Protein AF-A0A075FQB6-F1 (afdb_monomer)

Solvent-accessible surface area (backbone atoms only — not comparable to full-atom values): 4654 Å² total; per-residue (Å²): 114,71,48,81,44,80,46,78,37,77,52,56,73,62,51,52,53,52,50,52,51,53,50,52,51,48,28,58,73,44,75,44,73,91,30,61,48,76,52,74,77,46,77,55,96,79,31,32,35,30,43,32,40,42,32,47,71,36,58,52,32,48,53,60,75,42,40,65,62,56,50,52,52,51,52,57,54,58,62,71,77,110

Organism: NCBI:txid1455910

pLDDT: mean 90.23, std 12.39, range [46.94, 98.12]

Nearest PDB structures (foldseek):
  1j5k-assembly1_A  TM=4.874E-01  e=1.601E-01  Homo sapiens
  1zzj-assembly1_B  TM=3.999E-01  e=2.536E-01  Homo sapiens
  6fxd-assembly1_B-2  TM=3.949E-01  e=1.226E+00  Pseudomonas fluorescens
  6fxd-assembly1_A-2  TM=3.863E-01  e=1.309E+00  Pseudomonas fluorescens
  1wvn-assembly1_A  TM=3.381E-01  e=6.789E-01  Homo sapiens

Sequence (82 aa):
MTYYIQIGTTNYDDDRLLLRKVLGNLESKCQTTDGYLLGEPMSKFGWTFFDMVLKPNLHLAIEEEFVDMIKNQREVSLLKIY

Radius of gyration: 16.52 Å; Cα contacts (8 Å, |Δi|>4): 92; chains: 1; bounding box: 29×28×50 Å

Secondary structure (DSSP, 8-state):
--EEEEEEES-HHHHHHHHHHHHHHHHHHTT-SS-EEEPPPEEETTEEEEEEEE-HHHHHHHHHHTHHHHHHHHHHHHHT--

Structure (mmCIF, N/CA/C/O backbone):
data_AF-A0A075FQB6-F1
#
_entry.id   AF-A0A075FQB6-F1
#
loop_
_atom_site.group_PDB
_atom_site.id
_atom_site.type_symbol
_atom_site.label_atom_id
_atom_site.label_alt_id
_atom_site.label_comp_id
_atom_site.label_asym_id
_atom_site.label_entity_id
_atom_site.label_seq_id
_atom_site.pdbx_PDB_ins_code
_atom_site.Cartn_x
_atom_site.Cartn_y
_atom_site.Cartn_z
_atom_site.occupancy
_atom_site.B_iso_or_equiv
_atom_site.auth_seq_id
_atom_site.auth_comp_id
_atom_site.auth_asym_id
_atom_site.auth_atom_id
_atom_site.pdbx_PDB_model_num
ATOM 1 N N . MET A 1 1 ? -14.121 8.740 2.398 1.00 85.25 1 MET A N 1
ATOM 2 C CA . MET A 1 1 ? -13.416 9.399 1.271 1.00 85.25 1 MET A CA 1
ATOM 3 C C . MET A 1 1 ? -12.640 8.330 0.503 1.00 85.25 1 MET A C 1
ATOM 5 O O . MET A 1 1 ? -12.346 7.306 1.096 1.00 85.25 1 MET A O 1
ATOM 9 N N . THR A 1 2 ? -12.345 8.498 -0.785 1.00 93.56 2 THR A N 1
ATOM 10 C CA . THR A 1 2 ? -11.435 7.587 -1.514 1.00 93.56 2 THR A CA 1
ATOM 11 C C . THR A 1 2 ? -10.106 8.300 -1.704 1.00 93.56 2 THR A C 1
ATOM 13 O O . THR A 1 2 ? -10.113 9.467 -2.096 1.00 93.56 2 THR A O 1
ATOM 16 N N . TYR A 1 3 ? -8.984 7.628 -1.447 1.00 95.31 3 TYR A N 1
ATOM 17 C CA . TYR A 1 3 ? -7.659 8.222 -1.641 1.00 95.31 3 TYR A CA 1
ATOM 18 C C . TYR A 1 3 ? -7.008 7.691 -2.911 1.00 95.31 3 TYR A C 1
ATOM 20 O O . TYR A 1 3 ? -7.029 6.489 -3.169 1.00 95.31 3 TYR A O 1
ATOM 28 N N . TYR A 1 4 ? -6.409 8.601 -3.674 1.00 96.44 4 TYR A N 1
ATOM 29 C CA . TYR A 1 4 ? -5.607 8.298 -4.853 1.00 96.44 4 TYR A CA 1
ATOM 30 C C . TYR A 1 4 ? -4.152 8.606 -4.522 1.00 96.44 4 TYR A C 1
ATOM 32 O O . TYR A 1 4 ? -3.821 9.735 -4.159 1.00 96.44 4 TYR A O 1
ATOM 40 N N . ILE A 1 5 ? -3.302 7.589 -4.599 1.00 96.44 5 ILE A N 1
ATOM 41 C CA . ILE A 1 5 ? -1.898 7.654 -4.203 1.00 96.44 5 ILE A CA 1
ATOM 42 C C . ILE A 1 5 ? -1.072 7.179 -5.388 1.00 96.44 5 ILE A C 1
ATOM 44 O O . ILE A 1 5 ? -1.254 6.057 -5.844 1.00 96.44 5 ILE A O 1
ATOM 48 N N . GLN A 1 6 ? -0.148 8.000 -5.872 1.00 97.12 6 GLN A N 1
ATOM 49 C CA . GLN A 1 6 ? 0.819 7.557 -6.871 1.00 97.12 6 GLN A CA 1
ATOM 50 C C . GLN A 1 6 ? 2.080 7.050 -6.177 1.00 97.12 6 GLN A C 1
ATOM 52 O O . GLN A 1 6 ? 2.630 7.721 -5.303 1.00 97.12 6 GLN A O 1
ATOM 57 N N . ILE A 1 7 ? 2.544 5.872 -6.581 1.00 96.75 7 ILE A N 1
ATOM 58 C CA . ILE A 1 7 ? 3.741 5.230 -6.043 1.00 96.75 7 ILE A CA 1
ATOM 59 C C . ILE A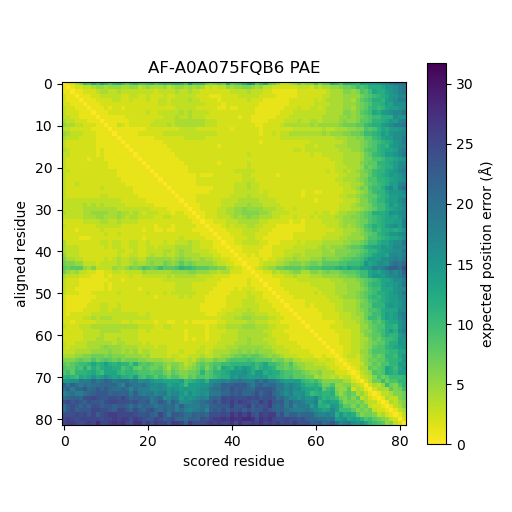 1 7 ? 4.808 5.223 -7.128 1.00 96.75 7 ILE A C 1
ATOM 61 O O . ILE A 1 7 ? 4.535 4.826 -8.257 1.00 96.75 7 ILE A O 1
ATOM 65 N N . GLY A 1 8 ? 6.018 5.657 -6.777 1.00 97.06 8 GLY A N 1
ATOM 66 C CA . GLY A 1 8 ? 7.207 5.566 -7.621 1.00 97.06 8 GLY A CA 1
ATOM 67 C C . GLY A 1 8 ? 8.224 4.601 -7.018 1.00 97.06 8 GLY A C 1
ATOM 68 O O . GLY A 1 8 ? 8.529 4.695 -5.831 1.00 97.06 8 GLY A O 1
ATOM 69 N N . THR A 1 9 ? 8.759 3.693 -7.829 1.00 97.50 9 THR A N 1
ATOM 70 C CA . THR A 1 9 ? 9.781 2.714 -7.423 1.00 97.50 9 THR A CA 1
ATOM 71 C C . THR A 1 9 ? 10.808 2.484 -8.532 1.00 97.50 9 THR A C 1
ATOM 73 O O . THR A 1 9 ? 10.497 2.616 -9.714 1.00 97.50 9 THR A O 1
ATOM 76 N N . THR A 1 10 ? 12.036 2.125 -8.165 1.00 97.50 10 THR A N 1
ATOM 77 C CA . THR A 1 10 ? 13.063 1.624 -9.092 1.00 97.50 10 THR A CA 1
ATOM 78 C C . THR A 1 10 ? 13.088 0.092 -9.191 1.00 97.50 10 THR A C 1
ATOM 80 O O . THR A 1 10 ? 13.756 -0.434 -10.077 1.00 97.50 10 THR A O 1
ATOM 83 N N . ASN A 1 11 ? 12.352 -0.628 -8.335 1.00 96.44 11 ASN A N 1
ATOM 84 C CA . ASN A 1 11 ? 12.264 -2.090 -8.301 1.00 96.44 11 ASN A CA 1
ATOM 85 C C . ASN A 1 11 ? 10.797 -2.559 -8.256 1.00 96.44 11 ASN A C 1
ATOM 87 O O . ASN A 1 11 ? 10.280 -2.997 -7.229 1.00 96.44 11 ASN A O 1
ATOM 91 N N . TYR A 1 12 ? 10.108 -2.418 -9.390 1.00 95.94 12 TYR A N 1
ATOM 92 C CA . TYR A 1 12 ? 8.660 -2.615 -9.47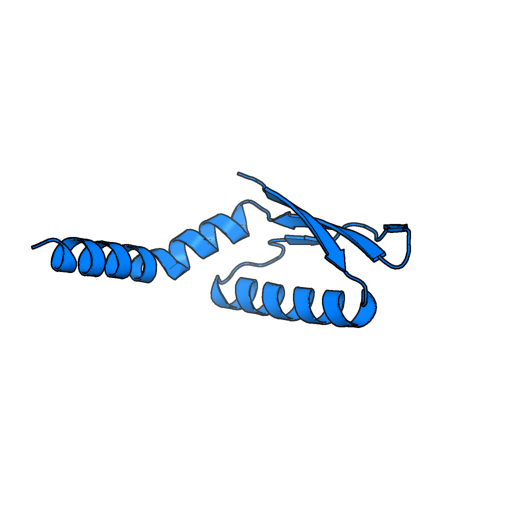2 1.00 95.94 12 TYR A CA 1
ATOM 93 C C . TYR A 1 12 ? 8.191 -4.017 -9.069 1.00 95.94 12 TYR A C 1
ATOM 95 O O . TYR A 1 12 ? 7.200 -4.132 -8.349 1.00 95.94 12 TYR A O 1
ATOM 103 N N . ASP A 1 13 ? 8.878 -5.066 -9.519 1.00 94.62 13 ASP A N 1
ATOM 104 C CA . ASP A 1 13 ? 8.422 -6.443 -9.316 1.00 94.62 13 ASP A CA 1
ATOM 105 C C . ASP A 1 13 ? 8.436 -6.834 -7.830 1.00 94.62 13 ASP A C 1
ATOM 107 O O . ASP A 1 13 ? 7.434 -7.342 -7.311 1.00 94.62 13 ASP A O 1
ATOM 111 N N . ASP A 1 14 ? 9.525 -6.516 -7.123 1.00 96.88 14 ASP A N 1
ATOM 112 C CA . ASP A 1 14 ? 9.663 -6.805 -5.693 1.00 96.88 14 ASP A CA 1
ATOM 113 C C . ASP A 1 14 ? 8.754 -5.906 -4.844 1.00 96.88 14 ASP A C 1
ATOM 115 O O . ASP A 1 14 ? 8.023 -6.389 -3.969 1.00 96.88 14 ASP A O 1
ATOM 119 N N . ASP A 1 15 ? 8.742 -4.599 -5.123 1.00 96.62 15 ASP A N 1
ATOM 120 C CA . ASP A 1 15 ? 7.989 -3.636 -4.319 1.00 96.62 15 ASP A CA 1
ATOM 121 C C . ASP A 1 15 ? 6.482 -3.829 -4.475 1.00 96.62 15 ASP A C 1
ATOM 123 O O . ASP A 1 15 ? 5.740 -3.733 -3.496 1.00 96.62 15 ASP A O 1
ATOM 127 N N . ARG A 1 16 ? 6.000 -4.173 -5.677 1.00 95.88 16 ARG A N 1
ATOM 128 C CA . ARG A 1 16 ? 4.585 -4.498 -5.889 1.00 95.88 16 ARG A CA 1
ATOM 129 C C . ARG A 1 16 ? 4.175 -5.729 -5.089 1.00 95.88 16 ARG A C 1
ATOM 131 O O . ARG A 1 16 ? 3.076 -5.747 -4.526 1.00 95.88 16 ARG A O 1
ATOM 138 N N . LEU A 1 17 ? 5.018 -6.761 -5.038 1.00 97.00 17 LEU A N 1
ATOM 139 C CA . LEU A 1 17 ? 4.739 -7.964 -4.256 1.00 97.00 17 LEU A CA 1
ATOM 140 C C . LEU A 1 17 ? 4.683 -7.643 -2.758 1.00 97.00 17 LEU A C 1
ATOM 142 O O . LEU A 1 17 ? 3.738 -8.050 -2.074 1.00 97.00 17 LEU A O 1
ATOM 146 N N . LEU A 1 18 ? 5.659 -6.878 -2.260 1.00 97.12 18 LEU A N 1
ATOM 147 C CA . LEU A 1 18 ? 5.700 -6.432 -0.870 1.00 97.12 18 LEU A CA 1
ATOM 148 C C . LEU A 1 18 ? 4.463 -5.600 -0.516 1.00 97.12 18 LEU A C 1
ATOM 150 O O . LEU A 1 18 ? 3.820 -5.849 0.504 1.00 97.12 18 LEU A O 1
ATOM 154 N N . LEU A 1 19 ? 4.090 -4.662 -1.384 1.00 96.44 19 LEU A N 1
ATOM 155 C CA . LEU A 1 19 ? 2.938 -3.791 -1.203 1.00 96.44 19 LEU A CA 1
ATOM 156 C C . LEU A 1 19 ? 1.634 -4.586 -1.107 1.00 96.44 19 LEU A C 1
ATOM 158 O O . LEU A 1 19 ? 0.864 -4.394 -0.168 1.00 96.44 19 LEU A O 1
ATOM 162 N N . ARG A 1 20 ? 1.412 -5.539 -2.022 1.00 96.69 20 ARG A N 1
ATOM 163 C CA . ARG A 1 20 ? 0.238 -6.428 -1.979 1.00 96.69 20 ARG A CA 1
ATOM 164 C C . ARG A 1 20 ? 0.194 -7.258 -0.703 1.00 96.69 20 ARG A C 1
ATOM 166 O O . ARG A 1 20 ? -0.877 -7.430 -0.129 1.00 96.69 20 ARG A O 1
ATOM 173 N N . LYS A 1 21 ? 1.345 -7.762 -0.251 1.00 97.69 21 LYS A N 1
ATOM 174 C CA . LYS A 1 21 ? 1.449 -8.531 0.994 1.00 97.69 21 LYS A CA 1
ATOM 175 C C . LYS A 1 21 ? 1.077 -7.678 2.207 1.00 97.69 21 LYS A C 1
ATOM 177 O O . LYS A 1 21 ? 0.291 -8.116 3.039 1.00 97.69 21 LYS A O 1
ATOM 182 N N . VAL A 1 22 ? 1.621 -6.465 2.307 1.00 96.44 22 VAL A N 1
ATOM 183 C CA . VAL A 1 22 ? 1.339 -5.555 3.426 1.00 96.44 22 VAL A CA 1
ATOM 184 C C . VAL A 1 22 ? -0.127 -5.127 3.428 1.00 96.44 22 VAL A C 1
ATOM 186 O O . VAL A 1 22 ? -0.763 -5.181 4.477 1.00 96.44 22 VAL A O 1
ATOM 189 N N . LEU A 1 23 ? -0.689 -4.773 2.270 1.00 96.25 23 LEU A N 1
ATOM 190 C CA . LEU A 1 23 ? -2.097 -4.388 2.170 1.00 96.25 23 LEU A CA 1
ATOM 191 C C . LEU A 1 23 ? -3.038 -5.562 2.440 1.00 96.25 23 LEU A C 1
ATOM 193 O O . LEU A 1 23 ? -4.014 -5.379 3.152 1.00 96.25 23 LEU A O 1
ATOM 197 N N . GLY A 1 24 ? -2.718 -6.771 1.971 1.00 97.06 24 GLY A N 1
ATOM 198 C CA . GLY A 1 24 ? -3.495 -7.972 2.295 1.00 97.06 24 GLY A CA 1
ATOM 199 C C . GLY A 1 24 ? -3.462 -8.317 3.789 1.00 97.06 24 GLY A C 1
ATOM 200 O O . GLY A 1 24 ? -4.475 -8.716 4.367 1.00 97.06 24 GLY A O 1
ATOM 201 N N . ASN A 1 25 ? -2.321 -8.107 4.453 1.00 96.50 25 ASN A N 1
ATOM 202 C CA . ASN A 1 25 ? -2.230 -8.237 5.909 1.00 96.50 25 ASN A CA 1
ATOM 203 C C . ASN A 1 25 ? -3.074 -7.175 6.626 1.00 96.50 25 ASN A C 1
ATOM 205 O O . ASN A 1 25 ? -3.704 -7.476 7.638 1.00 96.50 25 ASN A O 1
ATOM 209 N N . LEU A 1 26 ? -3.085 -5.943 6.110 1.00 95.38 26 LEU A N 1
ATOM 210 C CA . LEU A 1 26 ? -3.870 -4.844 6.666 1.00 95.38 26 LEU A CA 1
ATOM 211 C C . LEU A 1 26 ? -5.372 -5.092 6.505 1.00 95.38 26 LEU A C 1
ATOM 213 O O . LEU A 1 26 ? -6.108 -4.976 7.475 1.00 95.38 26 LEU A O 1
ATOM 217 N N . GLU A 1 27 ? -5.803 -5.523 5.321 1.00 96.44 27 GLU A N 1
ATOM 218 C CA . GLU A 1 27 ? -7.166 -5.984 5.050 1.00 96.44 27 GLU A CA 1
ATOM 219 C C . GLU A 1 27 ? -7.587 -7.093 6.015 1.00 96.44 27 GLU A C 1
ATOM 221 O O . GLU A 1 27 ? -8.632 -6.988 6.651 1.00 96.44 27 GLU A O 1
ATOM 226 N N . SER A 1 28 ? -6.736 -8.108 6.199 1.00 96.38 28 SER A N 1
ATOM 227 C CA . SER A 1 28 ? -7.004 -9.216 7.125 1.00 96.38 28 SER A CA 1
ATOM 228 C C . SER A 1 28 ? -7.153 -8.735 8.569 1.00 96.38 28 SER A C 1
ATOM 230 O O . SER A 1 28 ? -8.053 -9.180 9.279 1.00 96.38 28 SER A O 1
ATOM 232 N N . LYS A 1 29 ? -6.287 -7.811 9.005 1.00 95.75 29 LYS A N 1
ATOM 233 C CA . LYS A 1 29 ? -6.343 -7.234 10.351 1.00 95.75 29 LYS A CA 1
ATOM 234 C C . LYS A 1 29 ? -7.613 -6.407 10.559 1.00 95.75 29 LYS A C 1
ATOM 236 O O . LYS A 1 29 ? -8.276 -6.567 11.573 1.00 95.75 29 LYS A O 1
ATOM 241 N N . CYS A 1 30 ? -7.977 -5.596 9.573 1.00 95.56 30 CYS A N 1
ATOM 242 C CA . CYS A 1 30 ? -9.183 -4.772 9.572 1.00 95.56 30 CYS A CA 1
ATOM 243 C C . CYS A 1 30 ? -10.451 -5.547 9.162 1.00 95.56 30 CYS A C 1
ATOM 245 O O . CYS A 1 30 ? -11.475 -4.925 8.890 1.00 95.56 30 CYS A O 1
ATOM 247 N N . GLN A 1 31 ? -10.389 -6.881 9.042 1.00 95.62 31 GLN A N 1
ATOM 248 C CA . GLN A 1 31 ? -11.506 -7.747 8.632 1.00 95.62 31 GLN A CA 1
ATOM 249 C C . GLN A 1 31 ? -12.229 -7.265 7.359 1.00 95.62 31 GLN A C 1
ATOM 251 O O . GLN A 1 31 ? -13.439 -7.414 7.200 1.00 95.62 31 GLN A O 1
ATOM 256 N N . THR A 1 32 ? -11.472 -6.668 6.442 1.00 95.50 32 THR A N 1
ATOM 257 C CA . THR A 1 32 ? -11.967 -6.086 5.195 1.00 95.50 32 THR A CA 1
ATOM 258 C C . THR A 1 32 ? -11.421 -6.883 4.012 1.00 95.50 32 THR A C 1
ATOM 260 O O . THR A 1 32 ? -10.405 -7.562 4.117 1.00 95.50 32 THR A O 1
ATOM 263 N N . THR A 1 33 ? -12.088 -6.812 2.865 1.00 94.75 33 THR A N 1
ATOM 264 C CA . THR A 1 33 ? -11.585 -7.358 1.596 1.00 94.75 33 THR A CA 1
ATOM 265 C C . THR A 1 33 ? -11.812 -6.348 0.480 1.00 94.75 33 THR A C 1
ATOM 267 O O . THR A 1 33 ? -12.679 -5.478 0.604 1.00 94.75 33 THR A O 1
ATOM 270 N N . ASP A 1 34 ? -11.033 -6.456 -0.599 1.00 95.38 34 ASP A N 1
ATOM 271 C CA . ASP A 1 34 ? -11.166 -5.603 -1.788 1.00 95.38 34 ASP A CA 1
ATOM 272 C C . ASP A 1 34 ? -11.133 -4.096 -1.444 1.00 95.38 34 ASP A C 1
ATOM 274 O O . ASP A 1 34 ? -11.908 -3.275 -1.933 1.00 95.38 34 ASP A O 1
ATOM 278 N N . GLY A 1 35 ? -10.242 -3.740 -0.528 1.00 96.38 35 GLY A N 1
ATOM 279 C CA . GLY A 1 35 ? -10.045 -2.433 0.077 1.00 96.38 35 GLY A CA 1
ATOM 280 C C . GLY A 1 35 ? -9.087 -1.513 -0.674 1.00 96.38 35 GLY A C 1
ATOM 281 O O . GLY A 1 35 ? -9.019 -0.317 -0.382 1.00 96.38 35 GLY A O 1
ATOM 282 N N . TYR A 1 36 ? -8.361 -2.034 -1.661 1.00 96.94 36 TYR A N 1
ATOM 283 C CA . TYR A 1 36 ? -7.473 -1.246 -2.506 1.00 96.94 36 TYR A CA 1
ATOM 284 C C . TYR A 1 36 ? -7.456 -1.753 -3.949 1.00 96.94 36 TYR A C 1
ATOM 286 O O . TYR A 1 36 ? -7.827 -2.889 -4.232 1.00 96.94 36 TYR A O 1
ATOM 294 N N . LEU A 1 37 ? -7.009 -0.902 -4.870 1.00 96.94 37 LEU A N 1
ATOM 295 C CA . LEU A 1 37 ? -6.722 -1.265 -6.258 1.00 96.94 37 LEU A CA 1
ATOM 296 C C . LEU A 1 37 ? -5.342 -0.746 -6.638 1.00 96.94 37 LEU A C 1
ATOM 298 O O . LEU A 1 37 ? -4.962 0.344 -6.217 1.00 96.94 37 LEU A O 1
ATOM 302 N N . LEU A 1 38 ? -4.618 -1.514 -7.449 1.00 96.75 38 LEU A N 1
ATOM 303 C CA . LEU A 1 38 ? -3.366 -1.089 -8.070 1.00 96.75 38 LEU A CA 1
ATOM 304 C C . LEU A 1 38 ? -3.607 -0.879 -9.562 1.00 96.75 38 LEU A C 1
ATOM 306 O O . LEU A 1 38 ? -4.153 -1.760 -10.225 1.00 96.75 38 LEU A O 1
ATOM 310 N N . GLY A 1 39 ? -3.208 0.283 -10.061 1.00 95.94 39 GLY A N 1
ATOM 311 C CA . GLY A 1 39 ? -3.246 0.632 -11.471 1.00 95.94 39 GLY A CA 1
ATOM 312 C C . GLY A 1 39 ? -2.094 0.017 -12.262 1.00 95.94 39 GLY A C 1
ATOM 313 O O . GLY A 1 39 ? -1.168 -0.589 -11.712 1.00 95.94 39 GLY A O 1
ATOM 314 N N . GLU A 1 40 ? -2.166 0.203 -13.575 1.00 96.06 40 GLU A N 1
ATOM 315 C CA . GLU A 1 40 ? -1.126 -0.232 -14.502 1.00 96.06 40 GLU A CA 1
ATOM 316 C C . GLU A 1 40 ? 0.172 0.571 -14.303 1.00 96.06 40 GLU A C 1
ATOM 318 O O . GLU A 1 40 ? 0.119 1.781 -14.052 1.00 96.06 40 GLU A O 1
ATOM 323 N N . PRO A 1 41 ? 1.345 -0.074 -14.415 1.00 96.81 41 PRO A N 1
ATOM 324 C CA . PRO A 1 41 ? 2.622 0.605 -14.291 1.00 96.81 41 PRO A CA 1
ATOM 325 C C . PRO A 1 41 ? 2.979 1.427 -15.531 1.00 96.81 41 PRO A C 1
ATOM 327 O O . PRO A 1 41 ? 2.728 1.040 -16.670 1.00 96.81 41 PRO A O 1
ATOM 330 N N . MET A 1 42 ? 3.680 2.531 -15.297 1.00 97.25 42 MET A N 1
ATOM 331 C CA . MET A 1 42 ? 4.318 3.363 -16.307 1.00 97.25 42 MET A CA 1
ATOM 332 C C . MET A 1 42 ? 5.794 3.549 -15.962 1.00 97.25 42 MET A C 1
ATOM 334 O O . MET A 1 42 ? 6.134 4.201 -14.974 1.00 97.25 42 MET A O 1
ATOM 338 N N . SER A 1 43 ? 6.685 3.023 -16.800 1.00 96.50 43 SER A N 1
ATOM 339 C CA . SER A 1 43 ? 8.128 3.193 -16.613 1.00 96.50 43 SER A CA 1
ATOM 340 C C . SER A 1 43 ? 8.647 4.456 -17.303 1.00 96.50 43 SER A C 1
ATOM 342 O O . SER A 1 43 ? 8.369 4.707 -18.476 1.00 96.50 43 SER A O 1
ATOM 344 N N . LYS A 1 44 ? 9.426 5.264 -16.577 1.00 95.88 44 LYS A N 1
ATOM 345 C CA . LYS A 1 44 ? 10.011 6.521 -17.049 1.00 95.88 44 LYS A CA 1
ATOM 346 C C . LYS A 1 44 ? 11.330 6.813 -16.328 1.00 95.88 44 LYS A C 1
ATOM 348 O O . LYS A 1 44 ? 11.378 6.837 -15.106 1.00 95.88 44 LYS A O 1
ATOM 353 N N . PHE A 1 45 ? 12.398 7.067 -17.090 1.00 93.62 45 PHE A N 1
ATOM 354 C CA . PHE A 1 45 ? 13.727 7.444 -16.572 1.00 93.62 45 PHE A CA 1
ATOM 355 C C . PHE A 1 45 ? 14.286 6.515 -15.471 1.00 93.62 45 PHE A C 1
ATOM 357 O O . PHE A 1 45 ? 14.824 6.986 -14.475 1.00 93.62 45 PHE A O 1
ATOM 364 N N . GLY A 1 46 ? 14.150 5.193 -15.634 1.00 94.69 46 GLY A N 1
ATOM 365 C CA . GLY A 1 46 ? 14.626 4.208 -14.647 1.00 94.69 46 GLY A CA 1
ATOM 366 C C . GLY A 1 46 ? 13.726 4.041 -13.416 1.00 94.69 46 GLY A C 1
ATOM 367 O O . GLY A 1 46 ? 14.036 3.240 -12.542 1.00 94.69 46 GLY A O 1
ATOM 368 N N . TRP A 1 47 ? 12.605 4.759 -13.365 1.00 97.94 47 TRP A N 1
ATOM 369 C CA . TRP A 1 47 ? 11.550 4.597 -12.371 1.00 97.94 47 TRP A CA 1
ATOM 370 C C . TRP A 1 47 ? 10.326 3.944 -12.997 1.00 97.94 47 TRP A C 1
ATOM 372 O O . TRP A 1 47 ? 10.104 4.039 -14.202 1.00 97.94 47 TRP A O 1
ATOM 382 N N . THR A 1 48 ? 9.503 3.327 -12.167 1.00 98.12 48 THR A N 1
ATOM 383 C CA . THR A 1 48 ? 8.162 2.864 -12.501 1.00 98.12 48 THR A CA 1
ATOM 384 C C . THR A 1 48 ? 7.172 3.528 -11.563 1.00 98.12 48 THR A C 1
ATOM 386 O O . THR A 1 48 ? 7.357 3.517 -10.348 1.00 98.12 48 THR A O 1
ATOM 389 N N . PHE A 1 49 ? 6.133 4.112 -12.146 1.00 97.94 49 PHE A N 1
ATOM 390 C CA . PHE A 1 49 ? 5.049 4.781 -11.444 1.00 97.94 49 PHE A CA 1
ATOM 391 C C . PHE A 1 49 ? 3.763 3.992 -11.625 1.00 97.94 49 PHE A C 1
ATOM 393 O O . PHE A 1 49 ? 3.493 3.512 -12.721 1.00 97.94 49 PHE A O 1
ATOM 400 N N . PHE A 1 50 ? 2.967 3.858 -10.577 1.00 97.19 50 PHE A N 1
ATOM 401 C CA . PHE A 1 50 ? 1.648 3.244 -10.658 1.00 97.19 50 PHE A CA 1
ATOM 402 C C . PHE A 1 50 ? 0.737 3.850 -9.601 1.00 97.19 50 PHE A C 1
ATOM 404 O O . PHE A 1 50 ? 1.188 4.255 -8.526 1.00 97.19 50 PHE A O 1
ATOM 411 N N . ASP A 1 51 ? -0.550 3.914 -9.913 1.00 96.94 51 ASP A N 1
ATOM 412 C CA . ASP A 1 51 ? -1.535 4.461 -8.993 1.00 96.94 51 ASP A CA 1
ATOM 413 C C . ASP A 1 51 ? -2.042 3.377 -8.038 1.00 96.94 51 ASP A C 1
ATOM 415 O O . ASP A 1 51 ? -2.150 2.198 -8.375 1.00 96.94 51 ASP A O 1
ATOM 419 N N . MET A 1 52 ? -2.395 3.796 -6.834 1.00 96.94 52 MET A N 1
ATOM 420 C CA . MET A 1 52 ? -3.146 3.027 -5.866 1.00 96.94 52 MET A CA 1
ATOM 421 C C . MET A 1 52 ? -4.399 3.801 -5.491 1.00 96.94 52 MET A C 1
ATOM 423 O O . MET A 1 52 ? -4.342 4.973 -5.115 1.00 96.94 52 MET A O 1
ATOM 427 N N . VAL A 1 53 ? -5.529 3.106 -5.523 1.00 97.69 53 VAL A N 1
ATOM 428 C CA . VAL A 1 53 ? -6.780 3.601 -4.958 1.00 97.69 53 VAL A CA 1
ATOM 429 C C . VAL A 1 53 ? -6.994 2.918 -3.619 1.00 97.69 53 VAL A C 1
ATOM 431 O O . VAL A 1 53 ? -7.128 1.698 -3.578 1.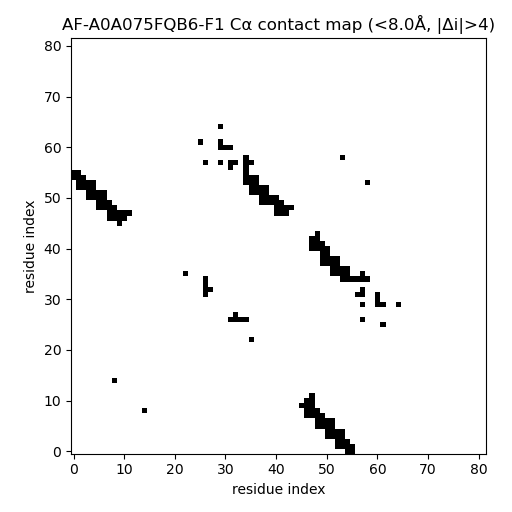00 97.69 53 VAL A O 1
ATOM 434 N N . LEU A 1 54 ? -7.054 3.690 -2.537 1.00 96.75 54 LEU A N 1
ATOM 435 C CA . LEU A 1 54 ? -7.480 3.202 -1.228 1.00 96.75 54 LEU A CA 1
ATOM 436 C C . LEU A 1 54 ? -8.974 3.474 -1.072 1.00 96.75 54 LEU A C 1
ATOM 438 O O . LEU A 1 54 ? -9.416 4.630 -1.063 1.00 96.75 54 LEU A O 1
ATOM 442 N N . LYS A 1 55 ? -9.757 2.401 -0.991 1.00 96.69 55 LYS A N 1
ATOM 443 C CA . LYS A 1 55 ? -11.213 2.483 -1.008 1.00 96.69 55 LYS A CA 1
ATOM 444 C C . LYS A 1 55 ? -11.785 2.890 0.351 1.00 96.69 55 LYS A C 1
ATOM 446 O O . LYS A 1 55 ? -11.120 2.774 1.389 1.00 96.69 55 LYS A O 1
ATOM 451 N N . PRO A 1 56 ? -13.050 3.351 0.367 1.00 95.88 56 PRO A N 1
ATOM 452 C CA 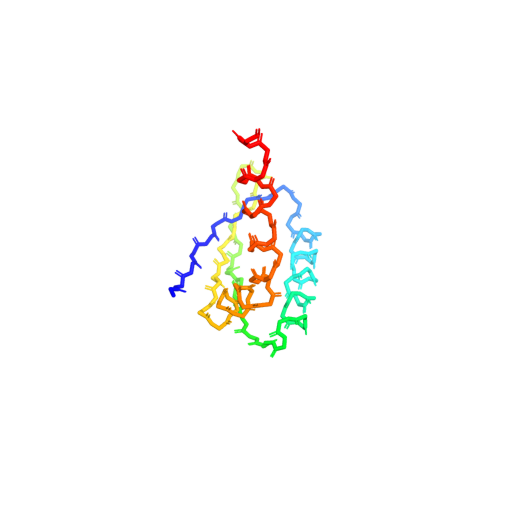. PRO A 1 56 ? -13.657 3.825 1.588 1.00 95.88 56 PRO A CA 1
ATOM 453 C C . PRO A 1 56 ? -13.714 2.802 2.728 1.00 95.88 56 PRO A C 1
ATOM 455 O O . PRO A 1 56 ? -13.439 3.144 3.870 1.00 95.88 56 PRO A O 1
ATOM 458 N N . ASN A 1 57 ? -14.020 1.548 2.408 1.00 95.44 57 ASN A N 1
ATOM 459 C CA . ASN A 1 57 ? -14.101 0.457 3.376 1.00 95.44 57 ASN A CA 1
ATOM 460 C C . ASN A 1 57 ? -12.789 0.246 4.142 1.00 95.44 57 ASN A C 1
ATOM 462 O O . ASN A 1 57 ? -12.823 0.104 5.357 1.00 95.44 57 ASN A O 1
ATOM 466 N N . LEU A 1 58 ? -11.641 0.270 3.460 1.00 95.44 58 LEU A N 1
ATOM 467 C CA . LEU A 1 58 ? -10.367 -0.022 4.111 1.00 95.44 58 LEU A CA 1
ATOM 468 C C . LEU A 1 58 ? -9.858 1.141 4.964 1.00 95.44 58 LEU A C 1
ATOM 470 O O . LEU A 1 58 ? -9.443 0.899 6.089 1.00 95.44 58 LEU A O 1
ATOM 474 N N . HIS A 1 59 ? -9.906 2.396 4.494 1.00 92.44 59 HIS A N 1
ATOM 475 C CA . HIS A 1 59 ? -9.429 3.506 5.341 1.00 92.44 59 HIS A CA 1
ATOM 476 C C . HIS A 1 59 ? -10.297 3.710 6.590 1.00 92.44 59 HIS A C 1
ATOM 478 O O . HIS A 1 59 ? -9.744 3.968 7.653 1.00 92.44 59 HIS A O 1
ATOM 484 N N . LEU A 1 60 ? -11.621 3.534 6.493 1.00 93.69 60 LEU A N 1
ATOM 485 C CA . LEU A 1 60 ? -12.502 3.616 7.662 1.00 93.69 60 LEU A CA 1
ATOM 486 C C . LEU A 1 60 ? -12.221 2.476 8.645 1.00 93.69 60 LEU A C 1
ATOM 488 O O . LEU A 1 60 ? -12.072 2.724 9.836 1.00 93.69 60 LEU A O 1
ATOM 492 N N . ALA A 1 61 ? -12.058 1.245 8.152 1.00 94.50 61 ALA A N 1
ATOM 493 C CA . ALA A 1 61 ? -11.731 0.107 9.008 1.00 94.50 61 ALA A CA 1
ATOM 494 C C . ALA A 1 61 ? -10.346 0.243 9.669 1.00 94.50 61 ALA A C 1
ATOM 496 O O . ALA A 1 61 ? -10.151 -0.208 10.794 1.00 94.50 61 ALA A O 1
ATOM 497 N N . ILE A 1 62 ? -9.383 0.898 9.008 1.00 93.12 62 ILE A N 1
ATOM 498 C CA . ILE A 1 62 ? -8.098 1.265 9.623 1.00 93.12 62 ILE A CA 1
ATOM 499 C C . ILE A 1 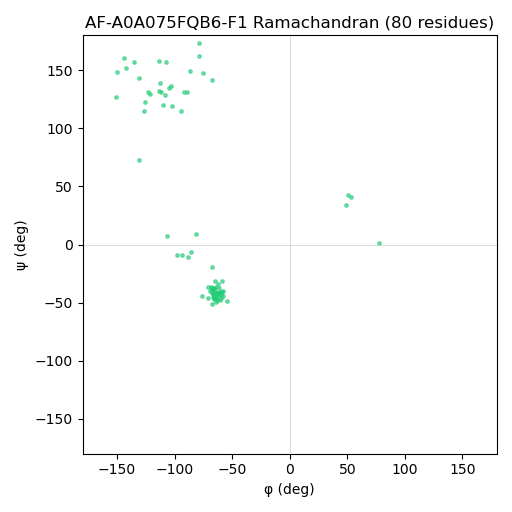62 ? -8.312 2.294 10.739 1.00 93.12 62 ILE A C 1
ATOM 501 O O . ILE A 1 62 ? -7.754 2.146 11.823 1.00 93.12 62 ILE A O 1
ATOM 505 N N . GLU A 1 63 ? -9.100 3.343 10.507 1.00 91.19 63 GLU A N 1
ATOM 506 C CA . GLU A 1 63 ? -9.380 4.344 11.543 1.00 91.19 63 GLU A CA 1
ATOM 507 C C . GLU A 1 63 ? -10.043 3.720 12.776 1.00 91.19 63 GLU A C 1
ATOM 509 O O . GLU A 1 63 ? -9.660 4.047 13.900 1.00 91.19 63 GLU A O 1
ATOM 514 N N . GLU A 1 64 ? -10.981 2.795 12.572 1.00 92.06 64 GLU A N 1
ATOM 515 C CA . GLU A 1 64 ? -11.666 2.068 13.642 1.00 92.06 64 GLU A CA 1
ATOM 516 C C . GLU A 1 64 ? -10.727 1.115 14.394 1.00 92.06 64 GLU A C 1
ATOM 518 O O . GLU A 1 64 ? -10.617 1.216 15.615 1.00 92.06 64 GLU A O 1
ATOM 523 N N . GLU A 1 65 ? -9.991 0.251 13.687 1.00 92.50 65 GLU A N 1
ATOM 524 C CA . GLU A 1 65 ? -9.071 -0.735 14.283 1.00 92.50 65 GLU A CA 1
ATOM 525 C C . GLU A 1 65 ? -7.973 -0.074 15.133 1.00 92.50 65 GLU A C 1
ATOM 527 O O . GLU A 1 65 ? -7.505 -0.630 16.127 1.00 92.50 65 GLU A O 1
ATOM 532 N N . PHE A 1 66 ? -7.549 1.135 14.762 1.00 88.94 66 PHE A N 1
ATOM 533 C CA . PHE A 1 66 ? -6.458 1.842 15.432 1.00 88.94 66 PHE A CA 1
ATOM 534 C C . PHE A 1 66 ? -6.928 3.017 16.304 1.00 88.94 66 PHE A C 1
ATOM 536 O O . PHE A 1 66 ? -6.089 3.740 16.856 1.00 88.94 66 PHE A O 1
ATOM 543 N N . VAL A 1 67 ? -8.241 3.202 16.492 1.00 88.94 67 VAL A N 1
ATOM 544 C CA . VAL A 1 67 ? -8.801 4.351 17.223 1.00 88.94 67 VAL A CA 1
ATOM 545 C C . VAL A 1 67 ? -8.267 4.446 18.655 1.00 88.94 67 VAL A C 1
ATOM 547 O O . VAL A 1 67 ? -7.926 5.535 19.122 1.00 88.94 67 VAL A O 1
ATOM 550 N N . ASP A 1 68 ? -8.129 3.312 19.341 1.00 83.31 68 ASP A N 1
ATOM 551 C CA . ASP A 1 68 ? -7.670 3.269 20.729 1.00 83.31 68 ASP A CA 1
ATOM 552 C C . ASP A 1 68 ? -6.184 3.619 20.840 1.00 83.31 68 ASP A C 1
ATOM 554 O O . ASP A 1 68 ? -5.776 4.348 21.744 1.00 83.31 68 ASP A O 1
ATOM 558 N N . MET A 1 69 ? -5.366 3.203 19.868 1.00 83.94 69 MET A N 1
ATOM 559 C CA . MET A 1 69 ? -3.960 3.614 19.800 1.00 83.94 69 MET A CA 1
ATOM 560 C C . MET A 1 69 ? -3.828 5.125 19.579 1.00 83.94 69 MET A C 1
ATOM 562 O O . MET A 1 69 ? -2.989 5.769 20.211 1.00 83.94 69 MET A O 1
ATOM 566 N N . ILE A 1 70 ? -4.673 5.704 18.721 1.00 78.50 70 ILE A N 1
ATOM 567 C CA . ILE A 1 70 ? -4.682 7.147 18.442 1.00 78.50 70 ILE A CA 1
ATOM 568 C C . ILE A 1 70 ? -5.123 7.940 19.680 1.00 78.50 70 I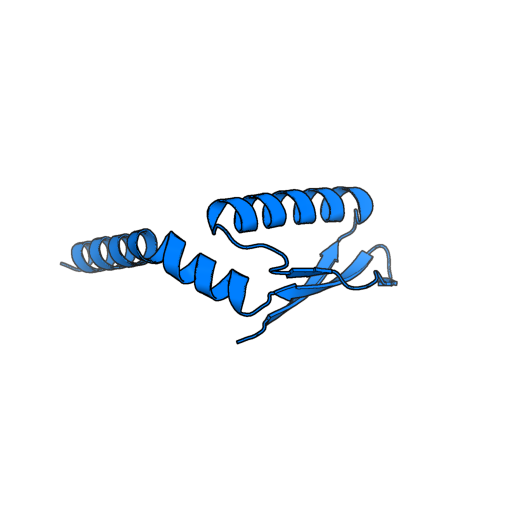LE A C 1
ATOM 570 O O . ILE A 1 70 ? -4.518 8.967 20.002 1.00 78.50 70 ILE A O 1
ATOM 574 N N . LYS A 1 71 ? -6.152 7.470 20.395 1.00 80.12 71 LYS A N 1
ATOM 575 C CA . LYS A 1 71 ? -6.638 8.100 21.633 1.00 80.12 71 LYS A CA 1
ATOM 576 C C . LYS A 1 71 ? -5.578 8.0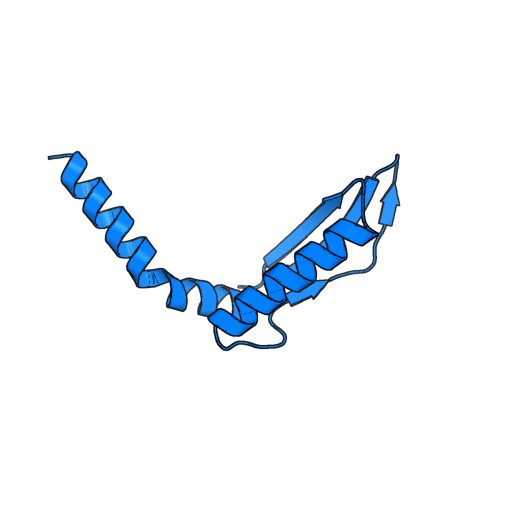66 22.732 1.00 80.12 71 LYS A C 1
ATOM 578 O O . LYS A 1 71 ? -5.233 9.118 23.267 1.00 80.12 71 LYS A O 1
ATOM 583 N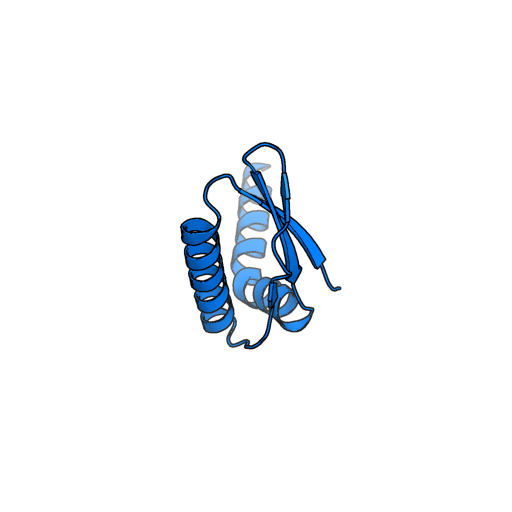 N . ASN A 1 72 ? -4.978 6.902 22.973 1.00 72.00 72 ASN A N 1
ATOM 584 C CA . ASN A 1 72 ? -3.943 6.731 23.994 1.00 72.00 72 ASN A CA 1
ATOM 585 C C . ASN A 1 72 ? -2.702 7.600 23.714 1.00 72.00 72 ASN A C 1
ATOM 587 O O . ASN A 1 72 ? -2.124 8.179 24.632 1.00 72.00 72 ASN A O 1
ATOM 591 N N . GLN A 1 73 ? -2.307 7.764 22.446 1.00 68.25 73 GLN A N 1
ATOM 592 C CA . GLN A 1 73 ? -1.223 8.681 22.062 1.00 68.25 73 GLN A CA 1
ATOM 593 C C . GLN A 1 73 ? -1.546 10.146 22.394 1.00 68.25 73 GLN A C 1
ATOM 595 O O . GLN A 1 73 ? -0.677 10.869 22.888 1.00 68.25 73 GLN A O 1
ATOM 600 N N . ARG A 1 74 ? -2.783 10.602 22.154 1.00 62.84 74 ARG A N 1
ATOM 601 C CA . ARG A 1 74 ? -3.195 11.978 22.480 1.00 62.84 74 ARG A CA 1
ATOM 602 C C . ARG A 1 74 ? -3.228 12.220 23.984 1.00 62.84 74 ARG A C 1
ATOM 604 O O . ARG A 1 74 ? -2.737 13.253 24.425 1.00 62.84 74 ARG A O 1
ATOM 611 N N . GLU A 1 75 ? -3.735 11.273 24.767 1.00 61.16 75 GLU A N 1
ATOM 612 C CA 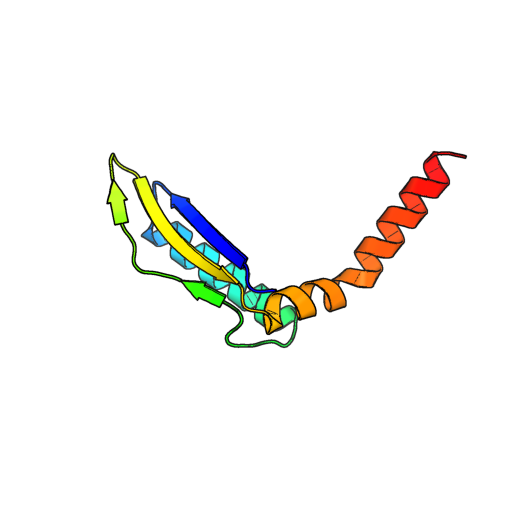. GLU A 1 75 ? -3.770 11.388 26.230 1.00 61.16 75 GLU A CA 1
ATOM 613 C C . GLU A 1 75 ? -2.366 11.446 26.841 1.00 61.16 75 GLU A C 1
ATOM 615 O O . GLU A 1 75 ? -2.077 12.338 27.637 1.00 61.16 75 GLU A O 1
ATOM 620 N N . VAL A 1 76 ? -1.446 10.580 26.399 1.00 60.88 76 VAL A N 1
ATOM 621 C CA . VAL A 1 76 ? -0.038 10.623 26.835 1.00 60.88 76 VAL A CA 1
ATOM 622 C C . VAL A 1 76 ? 0.637 11.938 26.432 1.00 60.88 76 VAL A C 1
ATOM 624 O O . VAL A 1 76 ? 1.484 12.447 27.163 1.00 60.88 76 VAL A O 1
ATOM 627 N N . SER A 1 77 ? 0.271 12.504 25.281 1.00 61.72 77 SER A N 1
ATOM 628 C CA . SER A 1 77 ? 0.804 13.793 24.824 1.00 61.72 77 SER A CA 1
ATOM 629 C C . SER A 1 77 ? 0.299 14.957 25.680 1.00 61.72 77 SER A C 1
ATOM 631 O O . SER A 1 77 ? 1.084 15.833 26.021 1.00 61.72 77 SER A O 1
ATOM 633 N N . LEU A 1 78 ? -0.979 14.948 26.073 1.00 59.81 78 LEU A N 1
ATOM 634 C CA . LEU A 1 78 ? -1.567 15.957 26.963 1.00 59.81 78 LEU A CA 1
ATOM 635 C C . LEU A 1 78 ? -0.997 15.874 28.385 1.00 59.81 78 LEU A C 1
ATOM 637 O O . LEU A 1 78 ? -0.723 16.906 28.987 1.00 59.81 78 LEU A O 1
ATOM 641 N N . LEU A 1 79 ? -0.739 14.666 28.891 1.00 60.59 79 LEU A N 1
ATOM 642 C CA . LEU A 1 79 ? -0.108 14.453 30.199 1.00 60.59 79 LEU A CA 1
ATOM 643 C C . LEU A 1 79 ? 1.356 14.914 30.264 1.00 60.59 79 LEU A C 1
ATOM 645 O O . LEU A 1 79 ? 1.863 15.122 31.355 1.00 60.59 79 LEU A O 1
ATOM 649 N N . LYS A 1 80 ? 2.043 15.077 29.126 1.00 58.41 80 LYS A N 1
ATOM 650 C CA . LYS A 1 80 ? 3.423 15.599 29.065 1.00 58.41 80 LYS A CA 1
ATOM 651 C C . LYS A 1 80 ? 3.507 17.130 29.038 1.00 58.41 80 LYS A C 1
ATOM 653 O O . LYS A 1 80 ? 4.613 17.665 29.040 1.00 58.41 80 LYS A O 1
ATOM 658 N N . ILE A 1 81 ? 2.370 17.819 28.932 1.00 55.41 81 ILE A N 1
ATOM 659 C CA . ILE A 1 81 ? 2.286 19.290 28.890 1.00 55.41 81 ILE A CA 1
ATOM 660 C C . ILE A 1 81 ? 1.935 19.863 30.282 1.00 55.41 81 ILE A C 1
ATOM 662 O O . ILE A 1 81 ? 2.034 21.072 30.488 1.00 55.41 81 ILE A O 1
ATOM 666 N N . TYR A 1 82 ? 1.581 19.002 31.241 1.00 46.94 82 TYR A N 1
ATOM 667 C CA . TYR A 1 82 ? 1.441 19.313 32.667 1.00 46.94 82 TYR A CA 1
ATOM 668 C C . TYR A 1 82 ? 2.641 18.779 33.452 1.00 46.94 82 TYR A C 1
ATOM 670 O O . TYR A 1 82 ? 2.973 19.402 34.484 1.00 46.94 82 TYR A O 1
#

Mean predicted aligned error: 5.99 Å

Foldseek 3Di:
DKDKDKDKDLDCVVVVVVVCVVVVVLCVLLVHPPQKDKADWDDDPSMIMIMMIGHPSRVVSVCVSCVVVVVVVVVVVVVVVD